Protein AF-A0A2P6PXQ5-F1 (afdb_monomer)

Foldseek 3Di:
DKDKDFAQAQFWWFFWKKQQAVPDAPDDDDLCAWNDDHRIITGNVRDTPHHRHMRMDDGHDDDDDDIDTDDIDTDDD

Radius of gyration: 12.28 Å; Cα contacts (8 Å, |Δi|>4): 162; chains: 1; bounding box: 29×22×35 Å

Nearest PDB structures (foldseek):
  8tnl-assembly1_I  TM=4.450E-01  e=8.390E+00  Influenza A virus (A/Shanghai/02/2013(H7N9))
  7t1v-assembly1_A  TM=2.584E-01  e=8.899E+00  Influenza A virus (A/equine/New York/49/1973(H7N7))

Secondary structure (DSSP, 8-state):
-EEEEE--SSSEEEEEEEE-TT---SSPPPTTTEEEETTEEEEGGG--B-TT-EEEEE---SS----EEEEEEEE--

Organism: Rosa chinensis (NCBI:txid74649)

InterPro domains:
  IPR040361 Tapetum determinant 1 [PF24068] (3-76)
  IPR040361 Tapetum determinant 1 [PTHR33184] (2-76)

Sequence (77 aa):
MELKITNNCICSQLSVKLSCDGFQTVEEIDPTILSKSGSLCLVNSGEPIYGHSNFSFTYAWSNSFPFKTLLSQVACS

Mean predicted aligned error: 3.15 Å

Solvent-accessible surface area (backbone atoms only — not comparable to full-atom values): 4460 Å² total; per-residue (Å²): 83,78,50,78,47,71,35,85,42,84,40,24,36,26,50,35,26,30,42,36,66,89,66,70,56,80,52,88,63,58,53,58,56,48,31,74,58,84,45,38,26,35,35,45,67,33,52,68,45,45,36,71,36,75,51,70,54,70,45,43,52,96,66,91,75,87,70,40,84,72,4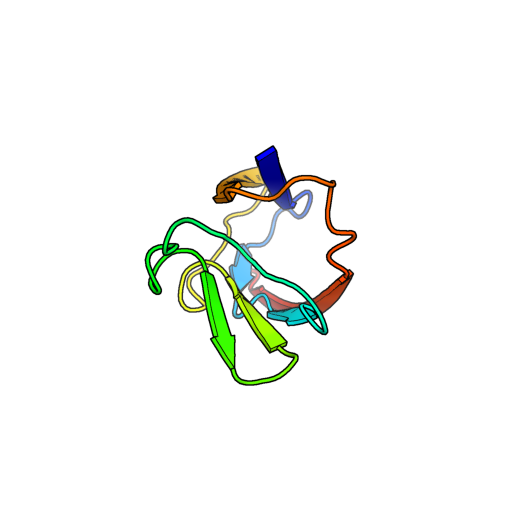4,66,42,82,50,77,132

pLDDT: mean 93.44, std 2.74, range [76.88, 96.44]

Structure (mmCIF, N/CA/C/O backbone):
data_AF-A0A2P6PXQ5-F1
#
_entry.id   AF-A0A2P6PXQ5-F1
#
loop_
_atom_site.group_PDB
_atom_site.id
_atom_site.type_symbol
_atom_site.label_atom_id
_atom_site.label_alt_id
_atom_site.label_comp_id
_atom_site.label_asym_id
_atom_site.label_entity_id
_atom_site.label_seq_id
_atom_site.pdbx_PDB_ins_code
_atom_site.Cartn_x
_atom_site.Cartn_y
_atom_site.Cartn_z
_atom_site.occupancy
_atom_site.B_iso_or_equiv
_atom_site.auth_seq_id
_atom_site.auth_comp_id
_atom_site.auth_asym_id
_atom_site.auth_atom_id
_atom_site.pdbx_PDB_model_num
ATOM 1 N N . MET A 1 1 ? -1.088 8.068 11.532 1.00 90.06 1 MET A N 1
ATOM 2 C CA . MET A 1 1 ? -0.202 6.886 11.447 1.00 90.06 1 MET A CA 1
ATOM 3 C C . MET A 1 1 ? 0.274 6.719 10.019 1.00 90.06 1 MET A C 1
ATOM 5 O O . MET A 1 1 ? -0.390 7.224 9.124 1.00 90.06 1 MET A O 1
ATOM 9 N N . GLU A 1 2 ? 1.405 6.052 9.805 1.00 91.12 2 GLU A N 1
ATOM 10 C CA . GLU A 1 2 ? 1.964 5.797 8.472 1.00 91.12 2 GLU A CA 1
ATOM 11 C C . GLU A 1 2 ? 1.951 4.294 8.185 1.00 91.12 2 GLU A C 1
ATOM 13 O O . GLU A 1 2 ? 2.304 3.490 9.050 1.00 91.12 2 GLU A O 1
ATOM 18 N N . LEU A 1 3 ? 1.550 3.920 6.971 1.00 92.06 3 LEU A N 1
ATOM 19 C CA . LEU A 1 3 ? 1.751 2.584 6.434 1.00 92.06 3 LEU A CA 1
ATOM 20 C C . LEU A 1 3 ? 2.773 2.640 5.303 1.00 92.06 3 LEU A C 1
ATOM 22 O O . LEU A 1 3 ? 2.670 3.474 4.409 1.00 92.06 3 LEU A O 1
ATOM 26 N N . LYS A 1 4 ? 3.721 1.702 5.323 1.00 94.44 4 LYS A N 1
ATOM 27 C CA . LYS A 1 4 ? 4.739 1.537 4.290 1.00 94.44 4 LYS A CA 1
ATOM 28 C C . LYS A 1 4 ? 4.665 0.135 3.694 1.00 94.44 4 LYS A C 1
ATOM 30 O O . LYS A 1 4 ? 4.780 -0.859 4.406 1.00 94.44 4 LYS A O 1
ATOM 35 N N . ILE A 1 5 ? 4.504 0.074 2.380 1.00 93.12 5 ILE A N 1
ATOM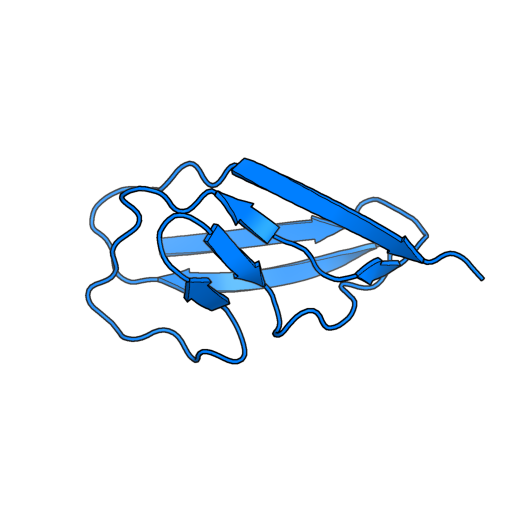 36 C CA . ILE A 1 5 ? 4.562 -1.131 1.558 1.00 93.12 5 ILE A CA 1
ATOM 37 C C . ILE A 1 5 ? 5.914 -1.127 0.863 1.00 93.12 5 ILE A C 1
ATOM 39 O O . ILE A 1 5 ? 6.234 -0.208 0.112 1.00 93.12 5 ILE A O 1
ATOM 43 N N . THR A 1 6 ? 6.709 -2.161 1.104 1.00 94.50 6 THR A N 1
ATOM 44 C CA . THR A 1 6 ? 8.012 -2.327 0.462 1.00 94.50 6 THR A CA 1
ATOM 45 C C . THR A 1 6 ? 7.938 -3.479 -0.524 1.00 94.50 6 THR A C 1
ATOM 47 O O . THR A 1 6 ? 7.691 -4.621 -0.130 1.00 94.50 6 THR A O 1
ATOM 50 N N . ASN A 1 7 ? 8.176 -3.193 -1.804 1.00 94.44 7 ASN A N 1
ATOM 51 C CA . ASN A 1 7 ? 8.340 -4.234 -2.805 1.00 94.44 7 ASN A CA 1
ATOM 52 C C . ASN A 1 7 ? 9.806 -4.685 -2.832 1.00 94.44 7 ASN A C 1
ATOM 54 O O . ASN A 1 7 ? 10.646 -4.066 -3.474 1.00 94.44 7 ASN A O 1
ATOM 58 N N . ASN A 1 8 ? 10.114 -5.781 -2.137 1.00 93.38 8 ASN A N 1
ATOM 59 C CA . ASN A 1 8 ? 11.459 -6.372 -2.133 1.00 93.38 8 ASN A CA 1
ATOM 60 C C . ASN A 1 8 ? 11.756 -7.239 -3.372 1.00 93.38 8 ASN A C 1
ATOM 62 O O . ASN A 1 8 ? 12.841 -7.808 -3.473 1.00 93.38 8 ASN A O 1
ATOM 66 N N . CYS A 1 9 ? 10.803 -7.379 -4.296 1.00 92.19 9 CYS A N 1
ATOM 67 C CA . CYS A 1 9 ? 11.006 -8.088 -5.552 1.00 92.19 9 CYS A CA 1
ATOM 68 C C . CYS A 1 9 ? 11.729 -7.189 -6.564 1.00 92.19 9 CYS A C 1
ATOM 70 O O . CYS A 1 9 ? 11.562 -5.971 -6.544 1.00 92.19 9 CYS A O 1
ATOM 72 N N . ILE A 1 10 ? 12.476 -7.799 -7.487 1.00 93.69 10 ILE A N 1
ATOM 73 C CA . ILE A 1 10 ? 13.035 -7.107 -8.661 1.00 93.69 10 ILE A CA 1
ATOM 74 C C . ILE A 1 10 ? 11.904 -6.682 -9.614 1.00 93.69 10 ILE A C 1
ATOM 76 O O . ILE A 1 10 ? 11.990 -5.659 -10.287 1.00 93.69 10 ILE A O 1
ATOM 80 N N . CYS A 1 11 ? 10.821 -7.456 -9.648 1.00 95.62 11 CYS A N 1
ATOM 81 C CA . CYS A 1 11 ? 9.680 -7.217 -10.516 1.00 95.62 11 CYS A CA 1
ATOM 82 C C . CYS A 1 11 ? 8.678 -6.238 -9.903 1.00 95.62 11 CYS A C 1
ATOM 84 O O . CYS A 1 11 ? 8.555 -6.122 -8.679 1.00 95.62 11 CYS A O 1
ATOM 86 N N . SER A 1 12 ? 7.898 -5.586 -10.763 1.00 95.56 12 SER A N 1
ATOM 87 C CA . SER A 1 12 ? 6.809 -4.717 -10.320 1.00 95.56 12 SER A CA 1
ATOM 88 C C . SER A 1 12 ? 5.650 -5.546 -9.766 1.00 95.56 12 SER A C 1
ATOM 90 O O . SER A 1 12 ? 5.331 -6.615 -10.290 1.00 95.56 12 SER A O 1
ATOM 92 N N . GLN A 1 13 ? 5.008 -5.053 -8.709 1.00 95.75 13 GLN A N 1
ATOM 93 C CA . GLN A 1 13 ? 3.776 -5.626 -8.163 1.00 95.75 13 GLN A CA 1
ATOM 94 C C . GLN A 1 13 ? 2.593 -4.765 -8.610 1.00 95.75 13 GLN A C 1
ATOM 96 O O . GLN A 1 13 ? 2.505 -3.594 -8.250 1.00 95.75 13 GLN A O 1
ATOM 101 N N . LEU A 1 14 ? 1.692 -5.340 -9.398 1.00 95.06 14 LEU A N 1
ATOM 102 C CA . LEU A 1 14 ? 0.470 -4.715 -9.901 1.00 95.06 14 LEU A CA 1
ATOM 103 C C . LEU A 1 14 ? -0.737 -5.122 -9.061 1.00 95.06 14 LEU A C 1
ATOM 105 O O . LEU A 1 14 ? -0.738 -6.183 -8.428 1.00 95.06 14 LEU A O 1
ATOM 109 N N . SER A 1 15 ? -1.800 -4.313 -9.126 1.00 94.81 15 SER A N 1
ATOM 110 C CA . SER A 1 15 ? -3.107 -4.651 -8.545 1.00 94.81 15 SER A CA 1
ATOM 111 C C . SER A 1 15 ? -3.013 -5.132 -7.092 1.00 94.81 15 SER A C 1
ATOM 113 O O . SER A 1 15 ? -3.655 -6.113 -6.709 1.00 94.81 15 SER A O 1
ATOM 115 N N . VAL A 1 16 ? -2.184 -4.462 -6.284 1.00 95.50 16 VAL A N 1
ATOM 116 C CA . VAL A 1 16 ? -1.970 -4.826 -4.881 1.00 95.50 16 VAL A CA 1
ATOM 117 C C . VAL A 1 16 ? -3.248 -4.549 -4.092 1.00 95.50 16 VAL A C 1
ATOM 119 O O . VAL A 1 16 ? -3.717 -3.414 -4.005 1.00 95.50 16 VAL A O 1
ATOM 122 N N . LYS A 1 17 ? -3.819 -5.608 -3.517 1.00 96.06 17 LYS A N 1
ATOM 123 C CA . LYS A 1 17 ? -5.046 -5.569 -2.721 1.00 96.06 17 LYS A CA 1
ATOM 124 C C . LYS A 1 17 ? -4.745 -5.983 -1.291 1.00 96.06 17 LYS A C 1
ATOM 126 O O . LYS A 1 17 ? -4.163 -7.043 -1.047 1.00 96.06 17 LYS A O 1
ATOM 131 N N . LEU A 1 18 ? -5.184 -5.163 -0.347 1.00 95.88 18 LEU A N 1
ATOM 132 C CA . LEU A 1 18 ? -5.068 -5.400 1.085 1.00 95.88 18 LEU A CA 1
ATOM 133 C C . LEU A 1 18 ? -6.440 -5.732 1.674 1.00 95.88 18 LEU A C 1
ATOM 135 O O . LEU A 1 18 ? -7.461 -5.192 1.250 1.00 95.88 18 LEU A O 1
ATOM 139 N N . SER A 1 19 ? -6.461 -6.591 2.685 1.00 95.94 19 SER A N 1
ATOM 140 C CA . SER A 1 19 ? -7.598 -6.722 3.584 1.00 95.94 19 SER A CA 1
ATOM 141 C C . SER A 1 19 ? -7.629 -5.498 4.482 1.00 95.94 19 SER A C 1
ATOM 143 O O . SER A 1 19 ? -6.649 -5.195 5.169 1.00 95.94 19 SER A O 1
ATOM 145 N N . CYS A 1 20 ? -8.752 -4.797 4.448 1.00 94.31 20 CYS A N 1
ATOM 146 C CA . CYS A 1 20 ? -9.023 -3.624 5.263 1.00 94.31 20 CYS A CA 1
ATOM 147 C C . CYS A 1 20 ? -10.398 -3.733 5.936 1.00 94.31 20 CYS A C 1
ATOM 149 O O . CYS A 1 20 ? -11.112 -2.745 6.129 1.00 94.31 20 CYS A O 1
ATOM 151 N N . ASP A 1 21 ? -10.770 -4.963 6.297 1.00 94.12 21 ASP A N 1
ATOM 152 C CA . ASP A 1 21 ? -11.968 -5.238 7.077 1.00 94.12 21 ASP A CA 1
ATOM 153 C C . ASP A 1 21 ? -11.873 -4.593 8.463 1.00 94.12 21 ASP A C 1
ATOM 155 O O . ASP A 1 21 ? -10.906 -4.794 9.193 1.00 94.12 21 ASP A O 1
ATOM 159 N N . GLY A 1 22 ? -12.846 -3.754 8.807 1.00 91.12 22 GLY A N 1
ATOM 160 C CA . GLY A 1 22 ? -12.787 -2.938 10.021 1.00 91.12 22 GLY A CA 1
ATOM 161 C C . GLY A 1 22 ? -11.783 -1.775 9.985 1.00 91.12 22 GLY A C 1
ATOM 162 O O . GLY A 1 22 ? -11.702 -1.041 10.965 1.00 91.12 22 GLY A O 1
ATOM 163 N N . PHE A 1 23 ? -11.057 -1.545 8.880 1.00 92.69 23 PHE A N 1
ATOM 164 C CA . PHE A 1 23 ? -10.217 -0.350 8.739 1.00 92.69 23 PHE A CA 1
ATOM 165 C C . PHE A 1 23 ? -11.087 0.906 8.684 1.00 92.69 23 PHE A C 1
ATOM 167 O O . PHE A 1 23 ? -12.006 0.995 7.860 1.00 92.69 23 PHE A O 1
ATOM 174 N N . GLN A 1 24 ? -10.778 1.884 9.528 1.00 89.62 24 GLN A N 1
ATOM 175 C CA . GLN A 1 24 ? -11.424 3.190 9.541 1.00 89.62 24 GLN A CA 1
ATOM 176 C C . GLN A 1 24 ? -10.371 4.287 9.650 1.00 89.62 24 GLN A C 1
ATOM 178 O O . G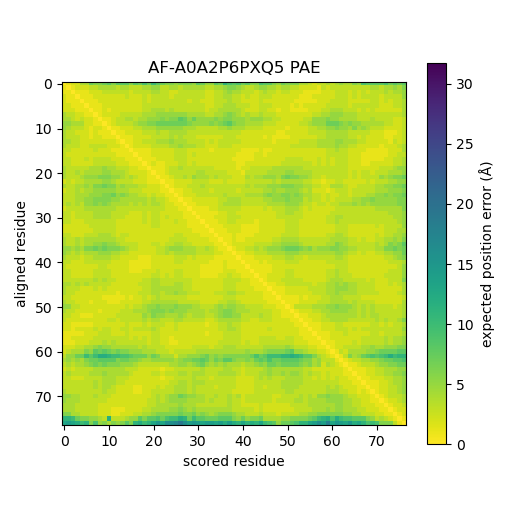LN A 1 24 ? -9.299 4.090 10.217 1.00 89.62 24 GLN A O 1
ATOM 183 N N . THR A 1 25 ? -10.689 5.455 9.110 1.00 92.75 25 THR A N 1
ATOM 184 C CA . THR A 1 25 ? -9.857 6.641 9.251 1.00 92.75 25 THR A CA 1
ATOM 185 C C . THR A 1 25 ? -10.741 7.876 9.384 1.00 92.75 25 THR A C 1
ATOM 187 O O . THR A 1 25 ? -11.835 7.916 8.827 1.00 92.75 25 THR A O 1
ATOM 190 N N . VAL A 1 26 ? -10.299 8.830 10.202 1.00 94.44 26 VAL A N 1
ATOM 191 C CA . VAL A 1 26 ? -10.999 10.093 10.472 1.00 94.44 26 VAL A CA 1
ATOM 192 C C . VAL A 1 26 ? -10.820 11.077 9.317 1.00 94.44 26 VAL A C 1
ATOM 194 O O . VAL A 1 26 ? -11.739 11.826 9.009 1.00 94.44 26 VAL A O 1
ATOM 197 N N . GLU A 1 27 ? -9.648 11.064 8.685 1.00 92.88 27 GLU A N 1
ATOM 198 C CA . GLU A 1 27 ? -9.332 11.898 7.527 1.00 92.88 27 GLU A CA 1
ATOM 199 C C . GLU A 1 27 ? -9.514 11.080 6.256 1.00 92.88 27 GLU A C 1
ATOM 2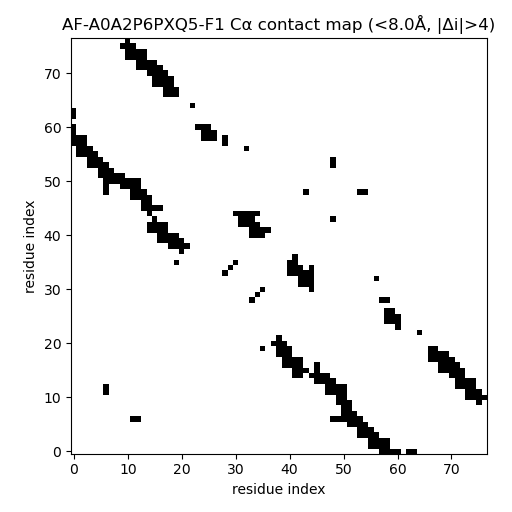01 O O . GLU A 1 27 ? -9.082 9.928 6.183 1.00 92.88 27 GLU A O 1
ATOM 206 N N . GLU A 1 28 ? -10.153 11.675 5.252 1.00 91.38 28 GLU A N 1
ATOM 207 C CA . GLU A 1 28 ? -10.312 11.027 3.957 1.00 91.38 28 GLU A CA 1
ATOM 208 C C . GLU A 1 28 ? -8.941 10.787 3.317 1.00 91.38 28 GLU A C 1
ATOM 210 O O . GLU A 1 28 ? -8.092 11.676 3.254 1.00 91.38 28 GLU A O 1
ATOM 215 N N . ILE A 1 29 ? -8.726 9.560 2.842 1.00 93.69 29 ILE A N 1
ATOM 216 C CA . ILE A 1 29 ? -7.545 9.206 2.056 1.00 93.69 29 ILE A CA 1
ATOM 217 C C . ILE A 1 29 ? -7.921 9.361 0.590 1.00 93.69 29 ILE A C 1
ATOM 219 O O . ILE A 1 29 ? -8.996 8.919 0.178 1.00 93.69 29 ILE A O 1
ATOM 223 N N . ASP A 1 30 ? -7.025 9.953 -0.198 1.00 94.75 30 ASP A N 1
ATOM 224 C CA . ASP A 1 30 ? -7.211 10.063 -1.640 1.00 94.75 30 ASP A CA 1
ATOM 225 C C . ASP A 1 30 ? -7.460 8.661 -2.243 1.00 94.75 30 ASP A C 1
ATOM 227 O O . ASP A 1 30 ? -6.650 7.746 -2.034 1.00 94.75 30 ASP A O 1
ATOM 231 N N . PRO A 1 31 ? -8.563 8.453 -2.988 1.00 93.69 31 PRO A N 1
ATOM 232 C CA . PRO A 1 31 ? -8.887 7.152 -3.568 1.00 93.69 31 PRO A CA 1
ATOM 233 C C . PRO A 1 31 ? -7.827 6.667 -4.563 1.00 93.69 31 PRO A C 1
ATOM 235 O O . PRO A 1 31 ? -7.765 5.466 -4.835 1.00 93.69 31 PRO A O 1
ATOM 238 N N . THR A 1 32 ? -6.978 7.562 -5.082 1.00 94.81 32 THR A N 1
ATOM 239 C CA . THR A 1 32 ? -5.845 7.181 -5.927 1.00 94.81 32 THR A CA 1
ATOM 240 C C . THR A 1 32 ? -4.737 6.471 -5.148 1.00 94.81 32 THR A C 1
ATOM 242 O O . THR A 1 32 ? -4.044 5.618 -5.701 1.00 94.81 32 THR A O 1
ATOM 245 N N . ILE A 1 33 ? -4.621 6.758 -3.847 1.00 95.19 33 ILE A N 1
ATOM 246 C CA . ILE A 1 33 ? -3.656 6.159 -2.921 1.00 95.19 33 ILE A CA 1
ATOM 247 C C . ILE A 1 33 ? -4.209 4.857 -2.338 1.00 95.19 33 ILE A C 1
ATOM 249 O O . ILE A 1 33 ? -3.535 3.821 -2.366 1.00 95.19 33 ILE A O 1
ATOM 253 N N . LEU A 1 34 ? -5.432 4.904 -1.802 1.00 94.94 34 LEU A N 1
ATOM 254 C CA . LEU A 1 34 ? -6.099 3.753 -1.203 1.00 94.94 34 LEU A CA 1
ATOM 255 C C . LEU A 1 34 ? -7.610 3.826 -1.442 1.00 94.94 34 LEU A C 1
ATOM 257 O O . LEU A 1 34 ? -8.324 4.580 -0.785 1.00 94.94 34 LEU A O 1
ATOM 261 N N . SER A 1 35 ? -8.117 2.979 -2.332 1.00 95.50 35 SER A N 1
ATOM 262 C CA . SER A 1 35 ? -9.553 2.868 -2.588 1.00 95.50 35 SER A CA 1
ATOM 263 C C . SER A 1 35 ? -10.147 1.692 -1.821 1.00 95.50 35 SER A C 1
ATOM 265 O O . SER A 1 35 ? -9.749 0.544 -2.026 1.00 95.50 35 SER A O 1
ATOM 267 N N . LYS A 1 36 ? -11.111 1.958 -0.934 1.00 93.19 36 LYS A N 1
ATOM 268 C CA . LYS A 1 36 ? -11.807 0.929 -0.150 1.00 93.19 36 LYS A CA 1
ATOM 269 C C . LYS A 1 36 ? -13.101 0.491 -0.840 1.00 93.19 36 LYS A C 1
ATOM 271 O O . LYS A 1 36 ? -13.968 1.304 -1.133 1.00 93.19 36 LYS A O 1
ATOM 276 N N . SER A 1 37 ? -13.259 -0.813 -1.035 1.00 92.25 37 SER A N 1
ATOM 277 C CA . SER A 1 37 ? -14.456 -1.482 -1.554 1.00 92.25 37 SER A CA 1
ATOM 278 C C . SER A 1 37 ? -14.862 -2.611 -0.604 1.00 92.25 37 SER A C 1
ATOM 280 O O . SER A 1 37 ? -14.350 -3.729 -0.678 1.00 92.25 37 SER A O 1
ATOM 282 N N . GLY A 1 38 ? -15.766 -2.312 0.333 1.00 91.81 38 GLY A N 1
ATOM 283 C CA . GLY A 1 38 ? -16.158 -3.251 1.388 1.00 91.81 38 GLY A CA 1
ATOM 284 C C . GLY A 1 38 ? -14.993 -3.563 2.334 1.00 91.81 38 GLY A C 1
ATOM 285 O O . GLY A 1 38 ? -14.454 -2.658 2.969 1.00 91.81 38 GLY A O 1
ATOM 286 N N . SER A 1 39 ? -14.606 -4.837 2.422 1.00 93.31 39 SER A N 1
ATOM 287 C CA . SER A 1 39 ? -13.472 -5.324 3.225 1.00 93.31 39 SER A CA 1
ATOM 288 C C . SER A 1 39 ? -12.129 -5.312 2.481 1.00 93.31 39 SER A C 1
ATOM 290 O O . SER A 1 39 ? -11.104 -5.704 3.043 1.00 93.31 39 SER A O 1
ATOM 292 N N . LEU A 1 40 ? -12.116 -4.876 1.219 1.00 95.25 40 LEU A N 1
ATOM 293 C CA . LEU A 1 40 ? -10.942 -4.893 0.354 1.00 95.25 40 LEU A CA 1
ATOM 294 C C . LEU A 1 40 ? -10.484 -3.473 0.041 1.00 95.25 40 LEU A C 1
ATOM 296 O O . LEU A 1 40 ? -11.294 -2.617 -0.298 1.00 95.25 40 LEU A O 1
ATOM 300 N N . CYS A 1 41 ? -9.178 -3.238 0.106 1.00 95.75 41 CYS A N 1
ATOM 301 C CA . CYS A 1 41 ? -8.567 -1.972 -0.266 1.00 95.75 41 CYS A CA 1
ATOM 302 C C . CYS A 1 41 ? -7.605 -2.171 -1.434 1.00 95.75 41 CYS A C 1
ATOM 304 O O . CYS A 1 41 ? -6.713 -3.017 -1.373 1.00 95.75 41 CYS A O 1
ATOM 306 N N . LEU A 1 42 ? -7.792 -1.394 -2.495 1.00 96.44 42 LEU A N 1
ATOM 307 C CA . LEU A 1 42 ? -6.896 -1.322 -3.639 1.00 96.44 42 LEU A CA 1
ATOM 308 C C . LEU A 1 42 ? -5.857 -0.229 -3.393 1.00 96.44 42 LEU A C 1
ATOM 310 O O . LEU A 1 42 ? -6.210 0.909 -3.089 1.00 96.44 42 LEU A O 1
ATOM 314 N N . VAL A 1 43 ? -4.587 -0.590 -3.527 1.00 96.19 43 VAL A N 1
ATOM 315 C CA . VAL A 1 43 ? -3.450 0.312 -3.329 1.00 96.19 43 VAL A CA 1
ATOM 316 C C . VAL A 1 43 ? -3.061 0.951 -4.654 1.00 96.19 43 VAL A C 1
ATOM 318 O O . VAL A 1 43 ? -3.050 0.266 -5.679 1.00 96.19 43 VAL A O 1
ATOM 321 N N . ASN A 1 44 ? -2.697 2.235 -4.615 1.00 95.69 44 ASN A N 1
ATOM 322 C CA . ASN A 1 44 ? -2.125 2.972 -5.742 1.00 95.69 44 ASN A CA 1
ATOM 323 C C . ASN A 1 44 ? -2.983 2.871 -7.017 1.00 95.69 44 ASN A C 1
ATOM 325 O O . ASN A 1 44 ? -2.462 2.664 -8.103 1.00 95.69 44 ASN A O 1
ATOM 329 N N . SER A 1 45 ? -4.316 2.862 -6.894 1.00 94.38 45 SER A N 1
ATOM 330 C CA . SER A 1 45 ? -5.249 2.628 -8.018 1.00 94.38 45 SER A CA 1
ATOM 331 C C . SER A 1 45 ? -5.002 1.347 -8.836 1.00 94.38 45 SER A C 1
ATOM 333 O O . SER A 1 45 ? -5.506 1.209 -9.947 1.00 94.38 45 SER A O 1
ATOM 335 N N . GLY A 1 46 ? -4.241 0.387 -8.302 1.00 93.56 46 GLY A N 1
ATOM 336 C CA . GLY A 1 46 ? -3.789 -0.804 -9.022 1.00 93.56 46 GLY A CA 1
ATOM 337 C C . GLY A 1 46 ? -2.549 -0.604 -9.903 1.00 93.56 46 GLY A C 1
ATOM 338 O O . GLY A 1 46 ? -2.088 -1.585 -10.496 1.00 93.56 46 GLY A O 1
ATOM 339 N N . GLU A 1 47 ? -1.991 0.607 -9.957 1.00 94.94 47 GLU A N 1
ATOM 340 C CA . GLU A 1 47 ? -0.735 0.926 -10.636 1.00 94.94 47 GLU A CA 1
ATOM 341 C C . GLU A 1 47 ? 0.464 0.188 -10.015 1.00 94.94 47 GLU A C 1
ATOM 343 O O . GLU A 1 47 ? 0.438 -0.188 -8.835 1.00 94.94 47 GLU A O 1
ATOM 348 N N . PRO A 1 48 ? 1.535 -0.040 -10.798 1.00 94.19 48 PRO A N 1
ATOM 349 C CA . PRO A 1 48 ? 2.688 -0.805 -10.347 1.00 94.19 48 PRO A CA 1
ATOM 350 C C . PRO A 1 48 ? 3.395 -0.159 -9.159 1.00 94.19 48 PRO A C 1
ATOM 352 O O . PRO A 1 48 ? 3.811 0.995 -9.203 1.00 94.19 48 PRO A O 1
ATOM 355 N N . ILE A 1 49 ? 3.643 -0.970 -8.135 1.00 95.12 49 ILE A N 1
ATOM 356 C CA . ILE A 1 49 ? 4.705 -0.711 -7.169 1.00 95.12 49 ILE A CA 1
ATOM 357 C C . ILE A 1 49 ? 5.978 -1.316 -7.756 1.00 95.12 49 ILE A C 1
ATOM 359 O O . ILE A 1 49 ? 6.143 -2.539 -7.775 1.00 95.12 49 ILE A O 1
ATOM 363 N N . TYR A 1 50 ? 6.864 -0.466 -8.271 1.00 94.88 50 TYR A N 1
A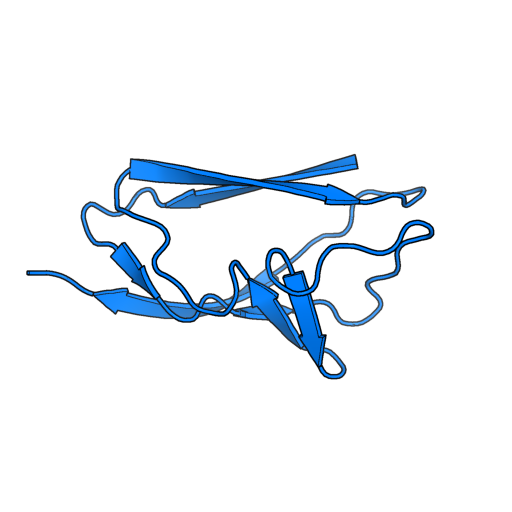TOM 364 C CA . TYR A 1 50 ? 8.105 -0.889 -8.921 1.00 94.88 50 TYR A CA 1
ATOM 365 C C . TYR A 1 50 ? 8.996 -1.728 -8.002 1.00 94.88 50 TYR A C 1
ATOM 367 O O . TYR A 1 50 ? 8.926 -1.632 -6.771 1.00 94.88 50 TYR A O 1
ATOM 375 N N . GLY A 1 51 ? 9.835 -2.567 -8.606 1.00 94.56 51 GLY A N 1
ATOM 376 C CA . GLY A 1 51 ? 10.804 -3.370 -7.872 1.00 94.56 51 GLY A CA 1
ATOM 377 C C . GLY A 1 51 ? 11.735 -2.514 -7.015 1.00 94.56 51 GLY A C 1
ATOM 378 O O . GLY A 1 51 ? 12.119 -1.414 -7.410 1.00 94.56 51 GLY A O 1
ATOM 379 N N . HIS A 1 52 ? 12.058 -3.001 -5.818 1.00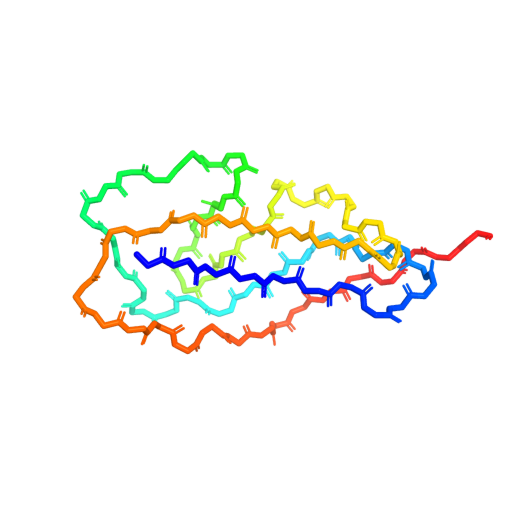 94.19 52 HIS A N 1
ATOM 380 C CA . HIS A 1 52 ? 12.876 -2.304 -4.815 1.00 94.19 52 HIS A CA 1
ATOM 381 C C . HIS A 1 52 ? 12.385 -0.898 -4.426 1.00 94.19 52 HIS A C 1
ATOM 383 O O . HIS A 1 52 ? 13.145 -0.104 -3.867 1.00 94.19 52 HIS A O 1
ATOM 389 N N . SER A 1 53 ? 11.114 -0.586 -4.687 1.00 94.38 53 SER A N 1
ATOM 390 C CA . SER A 1 53 ? 10.508 0.694 -4.332 1.00 94.38 53 SER A CA 1
ATOM 391 C C . SER A 1 53 ? 9.615 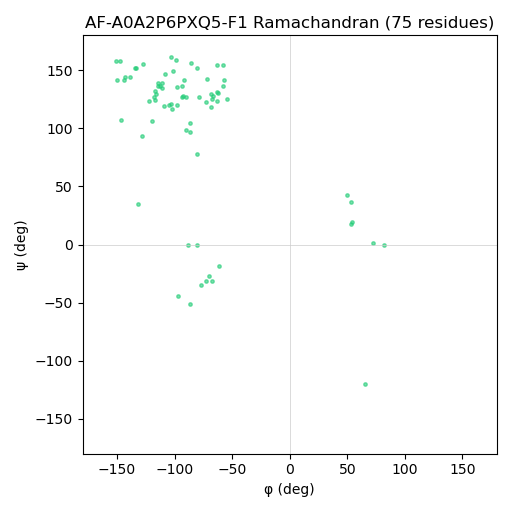0.576 -3.096 1.00 94.38 53 SER A C 1
ATOM 393 O O . SER A 1 53 ? 9.203 -0.512 -2.676 1.00 94.38 53 SER A O 1
ATOM 395 N N . ASN A 1 54 ? 9.338 1.729 -2.490 1.00 94.25 54 ASN A N 1
ATOM 396 C CA . ASN A 1 54 ? 8.433 1.849 -1.360 1.00 94.25 54 ASN A CA 1
ATOM 397 C C . ASN A 1 54 ? 7.216 2.666 -1.778 1.00 94.25 54 ASN A C 1
ATOM 399 O O . ASN A 1 54 ? 7.364 3.701 -2.423 1.00 94.25 54 ASN A O 1
ATOM 403 N N . PHE A 1 55 ? 6.044 2.236 -1.335 1.00 94.44 55 PHE A N 1
ATOM 404 C CA . PHE A 1 55 ? 4.812 3.003 -1.400 1.00 94.44 55 PHE A CA 1
ATOM 405 C C . PHE A 1 55 ? 4.338 3.253 0.028 1.00 94.44 55 PHE A C 1
ATOM 407 O O . PHE A 1 55 ? 4.182 2.302 0.794 1.00 94.44 55 PHE A O 1
ATOM 414 N N . SER A 1 56 ? 4.136 4.507 0.415 1.00 94.69 56 SER A N 1
ATOM 415 C CA . SER A 1 56 ? 3.640 4.838 1.749 1.00 94.69 56 SER A CA 1
ATOM 416 C C . SER A 1 56 ? 2.525 5.864 1.700 1.00 94.69 56 SER A C 1
ATOM 418 O O . SER A 1 56 ? 2.434 6.674 0.781 1.00 94.69 56 SER A O 1
ATOM 420 N N . PHE A 1 57 ? 1.657 5.799 2.704 1.00 94.12 57 PHE A N 1
ATOM 421 C CA . PHE A 1 57 ? 0.606 6.780 2.918 1.00 94.12 57 PHE A CA 1
ATOM 422 C C . PHE A 1 57 ? 0.270 6.895 4.399 1.00 94.12 57 PHE A C 1
ATOM 424 O O . PHE A 1 57 ? 0.505 5.980 5.197 1.00 94.12 57 PHE A O 1
ATOM 431 N N . THR A 1 58 ? -0.303 8.034 4.764 1.00 94.31 58 THR A N 1
ATOM 432 C CA . THR A 1 58 ? -0.749 8.310 6.125 1.00 94.31 58 THR A CA 1
ATOM 433 C C . THR A 1 58 ? -2.253 8.146 6.260 1.00 94.31 58 THR A C 1
ATOM 435 O O . THR A 1 58 ? -3.007 8.397 5.326 1.00 94.31 58 THR A O 1
ATOM 438 N N . TYR A 1 59 ? -2.687 7.745 7.449 1.00 94.00 59 TYR A N 1
ATOM 439 C CA . TYR A 1 59 ? -4.094 7.659 7.819 1.00 94.00 59 TYR A CA 1
ATOM 440 C C . TYR A 1 59 ? -4.299 8.165 9.248 1.00 94.00 59 TYR A C 1
ATOM 442 O O . TYR A 1 59 ? -3.459 7.946 10.132 1.00 94.00 59 TYR A O 1
ATOM 450 N N . ALA A 1 60 ? -5.422 8.833 9.491 1.00 94.00 60 ALA A N 1
ATOM 451 C CA . ALA A 1 60 ? -5.797 9.320 10.812 1.00 94.00 60 ALA A CA 1
ATOM 452 C C . ALA A 1 60 ? -6.620 8.255 11.543 1.00 94.00 60 ALA A C 1
ATOM 454 O O . ALA A 1 60 ? -7.817 8.113 11.301 1.00 94.00 60 ALA A O 1
ATOM 455 N N . TRP A 1 61 ? -5.982 7.481 12.419 1.00 92.44 61 TRP A N 1
ATOM 456 C CA . TRP A 1 61 ? -6.658 6.560 13.332 1.00 92.44 61 TRP A CA 1
ATOM 457 C C . TRP A 1 61 ? -5.881 6.450 14.648 1.00 92.44 61 TRP A C 1
ATOM 459 O O . TRP A 1 61 ? -4.692 6.770 14.702 1.00 92.44 61 TRP A O 1
ATOM 469 N N . SER A 1 62 ? -6.564 6.032 15.714 1.00 86.69 62 SER A N 1
ATOM 470 C CA . SER A 1 62 ? -6.024 5.959 17.073 1.00 86.69 62 SER A CA 1
ATOM 471 C C . SER A 1 62 ? -5.029 4.815 17.262 1.00 86.69 62 SER A C 1
ATOM 473 O O . SER A 1 62 ? -4.093 4.967 18.040 1.00 86.69 62 SER A O 1
ATOM 475 N N . ASN A 1 63 ? -5.194 3.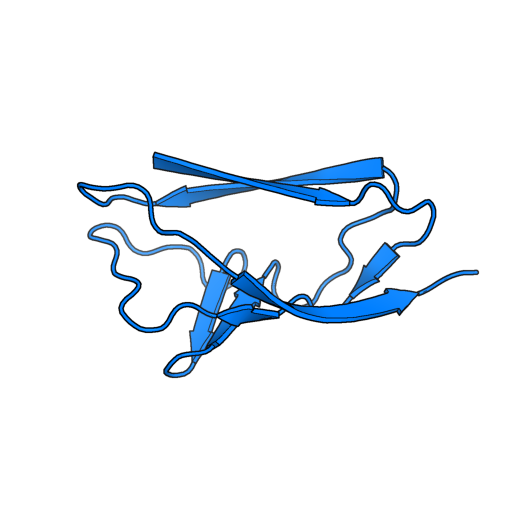704 16.535 1.00 87.25 63 ASN A N 1
ATOM 476 C CA . ASN A 1 63 ? -4.355 2.509 16.635 1.00 87.25 63 ASN A CA 1
ATOM 477 C C . ASN A 1 6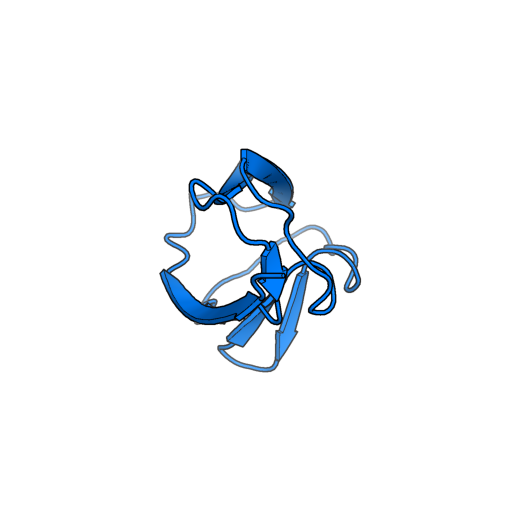3 ? -3.818 2.075 15.269 1.00 87.25 63 ASN A C 1
ATOM 479 O O . ASN A 1 63 ? -4.431 2.344 14.234 1.00 87.25 63 ASN A O 1
ATOM 483 N N . SER A 1 64 ? -2.683 1.367 15.286 1.00 87.38 64 SER A N 1
ATOM 484 C CA . SER A 1 64 ? -2.116 0.787 14.068 1.00 87.38 64 SER A CA 1
ATOM 485 C C . SER A 1 64 ? -3.026 -0.322 13.574 1.00 87.38 64 SER A C 1
ATOM 487 O O . SER A 1 64 ? -3.402 -1.211 14.342 1.00 87.38 64 SER A O 1
ATOM 489 N N . PHE A 1 65 ? -3.382 -0.269 12.295 1.00 91.31 65 PHE A N 1
ATOM 490 C CA . PHE A 1 65 ? -4.201 -1.300 11.684 1.00 91.31 65 PHE A CA 1
ATOM 491 C C . PHE A 1 65 ? -3.330 -2.380 11.028 1.00 91.31 65 PHE A C 1
ATOM 493 O O . PHE A 1 65 ? -2.474 -2.053 10.200 1.00 91.31 65 PHE A O 1
ATOM 500 N N . PRO A 1 66 ? -3.540 -3.671 11.344 1.00 91.44 66 PRO A N 1
ATOM 501 C CA . PRO A 1 66 ? -2.765 -4.765 10.773 1.00 91.44 66 PRO A CA 1
ATOM 502 C C . PRO A 1 66 ? -3.278 -5.127 9.373 1.00 91.44 66 PRO A C 1
ATOM 504 O O . PRO A 1 66 ? -3.980 -6.123 9.186 1.00 91.44 66 PRO A O 1
ATOM 507 N N . PHE A 1 67 ? -2.919 -4.322 8.374 1.00 92.88 67 PHE A N 1
ATOM 508 C CA . PHE A 1 67 ? -3.215 -4.636 6.977 1.00 92.88 67 PHE A CA 1
ATOM 509 C C . PHE A 1 67 ? -2.604 -5.983 6.574 1.00 92.88 67 PHE A C 1
ATOM 511 O O . PHE A 1 67 ? -1.449 -6.279 6.883 1.00 92.88 67 PHE A O 1
ATOM 518 N N . LYS A 1 68 ? -3.377 -6.793 5.846 1.00 93.50 68 LYS A N 1
ATOM 519 C CA . LYS A 1 68 ? -2.919 -8.078 5.299 1.00 93.50 68 LYS A CA 1
ATOM 520 C C . LYS A 1 68 ? -2.968 -8.037 3.785 1.00 93.50 68 LYS A C 1
ATOM 522 O O . LYS A 1 68 ? -3.997 -7.671 3.227 1.00 93.50 68 LYS A O 1
ATOM 527 N N . THR A 1 69 ? -1.906 -8.456 3.113 1.00 93.12 69 THR A N 1
ATOM 528 C CA . THR A 1 69 ? -1.931 -8.605 1.655 1.00 93.12 69 THR A CA 1
ATOM 529 C C . THR A 1 69 ? -2.863 -9.750 1.271 1.00 93.12 69 THR A C 1
ATOM 531 O O . THR A 1 69 ? -2.706 -10.865 1.762 1.00 93.12 69 THR A O 1
ATOM 534 N N . LEU A 1 70 ? -3.843 -9.469 0.412 1.00 94.19 70 LEU A N 1
ATOM 535 C CA . LEU A 1 70 ? -4.755 -10.474 -0.142 1.00 94.19 70 LEU A CA 1
ATOM 536 C C . LEU A 1 70 ? -4.290 -10.943 -1.516 1.00 94.19 70 LEU A C 1
ATOM 538 O O . LEU A 1 70 ? -4.328 -12.133 -1.809 1.00 94.19 70 LEU A O 1
ATOM 542 N N . LEU A 1 71 ? -3.878 -10.000 -2.363 1.00 93.69 71 LEU A N 1
ATOM 543 C CA . LEU A 1 71 ? -3.470 -10.282 -3.730 1.00 93.69 71 LEU A CA 1
ATOM 544 C C . LEU A 1 71 ? -2.412 -9.279 -4.181 1.00 93.69 71 LEU A C 1
ATOM 546 O O . LEU A 1 71 ? -2.504 -8.090 -3.881 1.00 93.69 71 LEU A O 1
ATOM 550 N N . SER A 1 72 ? -1.436 -9.768 -4.933 1.00 94.00 72 SER A N 1
ATOM 551 C CA . SER A 1 72 ? -0.528 -8.958 -5.737 1.00 94.00 72 SER A CA 1
ATOM 552 C C . SER A 1 72 ? -0.218 -9.717 -7.023 1.00 94.00 72 SER A C 1
ATOM 554 O O . SER A 1 72 ? -0.099 -10.944 -7.018 1.00 94.00 72 SER A O 1
ATOM 556 N N . GLN A 1 73 ? -0.133 -9.004 -8.140 1.00 94.81 73 GLN A N 1
ATOM 557 C CA . GLN A 1 73 ? 0.214 -9.588 -9.428 1.00 94.81 73 GLN A CA 1
ATOM 558 C C . GLN A 1 73 ? 1.654 -9.228 -9.773 1.00 94.81 73 GLN A C 1
ATOM 560 O O . GLN A 1 73 ? 1.997 -8.056 -9.898 1.00 94.81 73 GLN A O 1
ATOM 565 N N . VAL A 1 74 ? 2.500 -10.237 -9.953 1.00 95.19 74 VAL A N 1
ATOM 566 C CA . VAL A 1 74 ? 3.897 -10.024 -10.336 1.00 95.19 74 VAL A CA 1
ATOM 567 C C . VAL A 1 74 ? 3.977 -9.732 -11.834 1.00 95.19 74 VAL A C 1
ATOM 569 O O . VAL A 1 74 ? 3.472 -10.511 -12.641 1.00 95.19 74 VAL A O 1
ATOM 572 N N . ALA A 1 75 ? 4.630 -8.632 -12.203 1.00 94.12 75 ALA A N 1
ATOM 573 C CA . ALA A 1 75 ? 4.955 -8.282 -13.582 1.00 94.12 75 ALA A CA 1
ATOM 574 C C . ALA A 1 75 ? 6.475 -8.169 -13.751 1.00 94.12 75 ALA A C 1
ATOM 576 O O . ALA A 1 75 ? 7.095 -7.211 -13.280 1.00 94.12 75 ALA A O 1
ATOM 577 N N . CYS A 1 76 ? 7.057 -9.172 -14.411 1.00 90.69 76 CYS A N 1
ATOM 578 C CA . CYS A 1 76 ? 8.475 -9.248 -14.757 1.00 90.69 76 CYS A CA 1
ATOM 579 C C . CYS A 1 76 ? 8.637 -9.110 -16.277 1.00 90.69 76 CYS A C 1
ATOM 581 O O . CYS A 1 76 ? 7.857 -9.704 -17.025 1.00 90.69 76 CYS A O 1
ATOM 583 N N . SER A 1 77 ? 9.649 -8.363 -16.713 1.00 76.88 77 SER A N 1
ATOM 584 C CA . SER A 1 77 ? 10.024 -8.163 -18.119 1.00 76.88 77 SER A CA 1
ATOM 585 C C . SER A 1 77 ? 11.512 -8.385 -18.310 1.00 76.88 77 SER A C 1
ATOM 587 O O . SER A 1 77 ? 12.249 -7.933 -17.403 1.00 76.88 77 SER A O 1
#